Protein AF-A0A8X8I7P5-F1 (afdb_monomer)

Secondary structure (DSSP, 8-state):
-----TTGGG----S---HHHHHHHHHHHHHHHHHHHTTT---HHHHHHHHHHTT----HHHHHHHHHHSS-GGGS---

Foldseek 3Di:
DPPDPPQPPPPDDPDDDDPVRVLLVVLLSQLVVVCVVVVNPDALVRSVVVCVVVVRPDDSVSSLVSLCVDPDPSSVDDD

Mean predicted aligned error: 9.43 Å

pLDDT: mean 71.03, std 16.4, range [38.31, 90.69]

Radius of gyration: 12.74 Å; Cα contacts (8 Å, |Δi|>4): 44; chains: 1; bounding box: 30×28×38 Å

Solvent-accessible surface area (backbone atoms only — not comparable to full-atom values): 5014 Å² total; per-residue (Å²): 133,89,84,66,75,84,79,68,85,68,84,74,77,94,62,92,67,51,78,67,50,50,52,52,48,54,52,47,53,48,51,50,50,54,23,57,76,49,72,65,71,52,51,54,73,56,47,42,51,52,39,46,74,74,67,48,94,70,51,58,70,55,46,45,52,48,39,52,71,42,89,53,71,81,52,62,75,72,136

Organism: Caldalkalibacillus thermarum (strain TA2.A1) (NCBI:txid986075)

Nearest PDB structures (foldseek):
  5nhk-assembly1_B  TM=6.380E-01  e=7.956E-01  Francisella tularensis

Structure (mmCIF, N/CA/C/O backbone):
data_AF-A0A8X8I7P5-F1
#
_entry.id   AF-A0A8X8I7P5-F1
#
loop_
_atom_site.group_PDB
_atom_site.id
_atom_site.type_symbol
_atom_site.label_atom_id
_atom_site.label_alt_id
_atom_site.label_comp_id
_atom_site.label_asym_id
_atom_site.label_entity_id
_atom_site.label_seq_id
_atom_site.pdbx_PDB_ins_code
_atom_site.Cartn_x
_atom_site.Cartn_y
_atom_site.Cartn_z
_atom_site.occupancy
_atom_site.B_iso_or_equiv
_atom_site.auth_seq_id
_atom_site.auth_comp_id
_atom_site.auth_asym_id
_atom_site.auth_atom_id
_atom_site.pdbx_PDB_model_num
ATOM 1 N N . MET A 1 1 ? 8.367 9.301 22.987 1.00 44.03 1 MET A N 1
ATOM 2 C CA . MET A 1 1 ? 7.533 9.259 21.765 1.00 44.03 1 MET A CA 1
ATOM 3 C C . MET A 1 1 ? 8.418 9.593 20.572 1.00 44.03 1 MET A C 1
ATOM 5 O O . MET A 1 1 ? 8.765 10.752 20.405 1.00 44.03 1 MET A O 1
ATOM 9 N N . LEU A 1 2 ? 8.862 8.605 19.789 1.00 43.38 2 LEU A N 1
ATOM 10 C CA . LEU A 1 2 ? 9.693 8.870 18.607 1.00 43.38 2 LEU A CA 1
ATOM 11 C C . LEU A 1 2 ? 8.790 9.229 17.422 1.00 43.38 2 LEU A C 1
ATOM 13 O O . LEU A 1 2 ? 8.351 8.370 16.659 1.00 43.38 2 LEU A O 1
ATOM 17 N N . GLY A 1 3 ? 8.482 10.522 17.323 1.00 49.88 3 GLY A N 1
ATOM 18 C CA . GLY A 1 3 ? 7.900 11.149 16.145 1.00 49.88 3 GLY A CA 1
ATOM 19 C C . GLY A 1 3 ? 8.937 11.220 15.033 1.00 49.88 3 GLY A C 1
ATOM 20 O O . GLY A 1 3 ? 9.585 12.241 14.845 1.00 49.88 3 GLY A O 1
ATOM 21 N N . ILE A 1 4 ? 9.102 10.127 14.29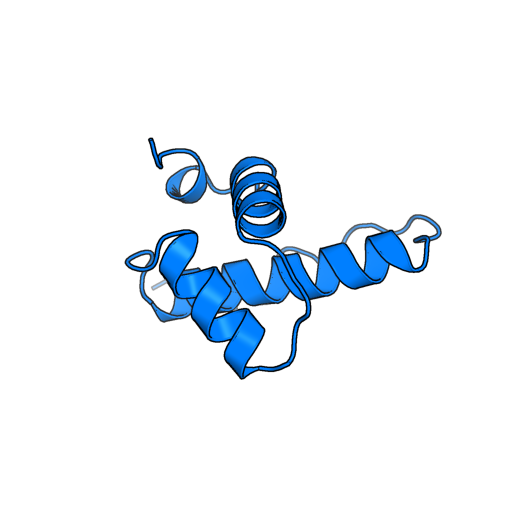6 1.00 50.34 4 ILE A N 1
ATOM 22 C CA . ILE A 1 4 ? 9.692 10.211 12.963 1.00 50.34 4 ILE A CA 1
ATOM 23 C C 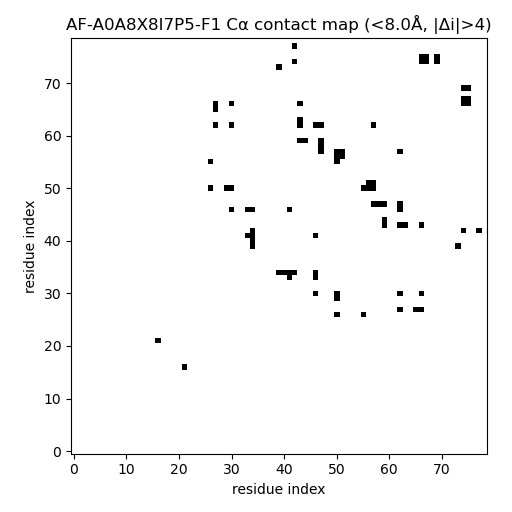. ILE A 1 4 ? 8.538 10.575 12.023 1.00 50.34 4 ILE A C 1
ATOM 25 O O . ILE A 1 4 ? 7.558 9.821 11.976 1.00 50.34 4 ILE A O 1
ATOM 29 N N . PRO A 1 5 ? 8.594 11.689 11.271 1.00 46.94 5 PRO A N 1
ATOM 30 C CA . PRO A 1 5 ? 7.669 11.881 10.165 1.00 46.94 5 PRO A CA 1
ATOM 31 C C . PRO A 1 5 ? 7.840 10.704 9.192 1.00 46.94 5 PRO A C 1
ATOM 33 O O . PRO A 1 5 ? 8.885 10.525 8.561 1.00 46.94 5 PRO A O 1
ATOM 36 N N . ARG A 1 6 ? 6.799 9.862 9.126 1.00 50.28 6 ARG A N 1
ATOM 37 C CA . ARG A 1 6 ? 6.739 8.544 8.458 1.00 50.28 6 ARG A CA 1
ATOM 38 C C . ARG A 1 6 ? 6.995 8.563 6.944 1.00 50.28 6 ARG A C 1
ATOM 40 O O . ARG A 1 6 ? 7.067 7.504 6.328 1.00 50.28 6 ARG A O 1
ATOM 47 N N . SER A 1 7 ? 7.162 9.740 6.348 1.00 49.16 7 SER A N 1
ATOM 48 C CA . SER A 1 7 ? 7.416 9.948 4.920 1.00 49.16 7 SER A CA 1
ATOM 49 C C . SER A 1 7 ? 8.894 9.841 4.517 1.00 49.16 7 SER A C 1
ATOM 51 O O . SER A 1 7 ? 9.196 9.781 3.328 1.00 49.16 7 SER A O 1
ATOM 53 N N . THR A 1 8 ? 9.832 9.778 5.468 1.00 44.50 8 THR A N 1
ATOM 54 C CA . THR A 1 8 ? 11.279 9.878 5.182 1.00 44.50 8 THR A CA 1
ATOM 55 C C . THR A 1 8 ? 11.965 8.571 4.759 1.00 44.50 8 THR A C 1
ATOM 57 O O . THR A 1 8 ? 13.129 8.596 4.366 1.00 44.50 8 THR A O 1
ATOM 60 N N . TYR A 1 9 ? 11.278 7.422 4.764 1.00 46.84 9 TYR A N 1
ATOM 61 C CA . TYR A 1 9 ? 11.950 6.125 4.576 1.00 46.84 9 TYR A CA 1
ATOM 62 C C . TYR A 1 9 ? 12.284 5.750 3.109 1.00 46.84 9 TYR A C 1
ATOM 64 O O . TYR A 1 9 ? 13.142 4.902 2.893 1.00 46.84 9 TYR A O 1
ATOM 72 N N . TYR A 1 10 ? 11.711 6.402 2.081 1.00 45.28 10 TYR A N 1
ATOM 73 C CA . TYR A 1 10 ? 11.979 6.056 0.663 1.00 45.28 10 TYR A CA 1
ATOM 74 C C . TYR A 1 10 ? 12.457 7.221 -0.222 1.00 45.28 10 TYR A C 1
ATOM 76 O O . TYR A 1 10 ? 12.207 7.233 -1.431 1.00 45.28 10 TYR A O 1
ATOM 84 N N . GLN A 1 11 ? 13.195 8.188 0.336 1.00 45.91 11 GLN A N 1
ATOM 85 C CA . GLN A 1 11 ? 13.933 9.161 -0.491 1.00 45.91 11 GLN A CA 1
ATOM 86 C C . GLN A 1 11 ? 15.138 8.530 -1.219 1.00 45.91 11 GLN A C 1
ATOM 88 O O . GLN A 1 11 ? 15.796 9.180 -2.023 1.00 45.91 11 GLN A O 1
ATOM 93 N N . ARG A 1 12 ? 15.438 7.249 -0.988 1.00 51.22 12 ARG A N 1
ATOM 94 C CA . ARG A 1 12 ? 16.532 6.555 -1.665 1.00 51.22 12 ARG A CA 1
ATOM 95 C C . ARG A 1 12 ? 15.993 5.478 -2.585 1.00 51.22 12 ARG A C 1
ATOM 97 O O . ARG A 1 12 ? 15.560 4.443 -2.102 1.00 51.22 12 ARG A O 1
ATOM 104 N N . LEU A 1 13 ? 16.060 5.747 -3.886 1.00 47.53 13 LEU A N 1
ATOM 105 C CA . LEU A 1 13 ? 16.496 4.809 -4.925 1.00 47.53 13 LEU A CA 1
ATOM 106 C C . LEU A 1 13 ? 16.752 5.630 -6.199 1.00 47.53 13 LEU A C 1
ATOM 108 O O . LEU A 1 13 ? 15.894 5.820 -7.052 1.00 47.53 13 LEU A O 1
ATOM 112 N N . ASN A 1 14 ? 17.957 6.195 -6.257 1.00 46.56 14 ASN A N 1
ATOM 113 C CA . ASN A 1 14 ? 18.509 6.878 -7.421 1.00 46.56 14 ASN A CA 1
ATOM 114 C C . ASN A 1 14 ? 18.968 5.841 -8.451 1.00 46.56 14 ASN A C 1
ATOM 116 O O . ASN A 1 14 ? 20.152 5.549 -8.491 1.00 46.56 14 ASN A O 1
ATOM 120 N N . HIS A 1 15 ? 18.080 5.284 -9.274 1.00 44.91 15 HIS A N 1
ATOM 121 C CA . HIS A 1 15 ? 18.485 4.613 -10.517 1.00 44.91 15 HIS A CA 1
ATOM 122 C C . HIS A 1 15 ? 17.351 4.709 -11.542 1.00 44.91 15 HIS A C 1
ATOM 124 O O . HIS A 1 15 ? 16.335 4.052 -11.383 1.00 44.91 15 HIS A O 1
ATOM 130 N N . LYS A 1 16 ? 17.537 5.569 -12.556 1.00 48.16 16 LYS A N 1
ATOM 131 C CA . LYS A 1 16 ? 16.843 5.645 -13.863 1.00 48.16 16 LYS A CA 1
ATOM 132 C C . LYS A 1 16 ? 15.537 4.820 -13.961 1.00 48.16 16 LYS A C 1
ATOM 134 O O . LYS A 1 16 ? 15.495 3.812 -14.658 1.00 48.16 16 LYS A O 1
ATOM 139 N N . GLU A 1 17 ? 14.494 5.244 -13.243 1.00 54.00 17 GLU A N 1
ATOM 140 C CA . GLU A 1 17 ? 13.258 4.465 -13.082 1.00 54.00 17 GLU A CA 1
ATOM 141 C C . GLU A 1 17 ? 12.496 4.381 -14.417 1.00 54.00 17 GLU A C 1
ATOM 143 O O . GLU A 1 17 ? 12.185 5.400 -15.041 1.00 54.00 17 GLU A O 1
ATOM 148 N N . SER A 1 18 ? 12.161 3.167 -14.861 1.00 67.88 18 SER A N 1
ATOM 149 C CA . SER A 1 18 ? 11.200 2.985 -15.956 1.00 67.88 18 SER A CA 1
ATOM 150 C C . SER A 1 18 ? 9.824 3.525 -15.529 1.00 67.88 18 SER A C 1
ATOM 152 O O . SER A 1 18 ? 9.495 3.509 -14.343 1.00 67.88 18 SER A O 1
ATOM 154 N N . SER A 1 19 ? 8.966 3.949 -16.467 1.00 68.81 19 SER A N 1
ATOM 155 C CA . SER A 1 19 ? 7.611 4.464 -16.159 1.00 68.81 19 SER A CA 1
ATOM 156 C C . SER A 1 19 ? 6.817 3.536 -15.216 1.00 68.81 19 SER A C 1
ATOM 158 O O . SER A 1 19 ? 6.114 3.998 -14.319 1.00 68.81 19 SER A O 1
ATOM 160 N N . ARG A 1 20 ? 7.025 2.219 -15.340 1.00 70.12 20 ARG A N 1
ATOM 161 C CA . ARG A 1 20 ? 6.413 1.188 -14.484 1.00 70.12 20 ARG A CA 1
ATOM 162 C C . ARG A 1 20 ? 6.977 1.137 -13.062 1.00 70.12 20 ARG A C 1
ATOM 164 O O . ARG A 1 20 ? 6.268 0.742 -12.140 1.00 70.12 20 ARG A O 1
ATOM 171 N N . GLU A 1 21 ? 8.250 1.464 -12.869 1.00 71.50 21 GLU A N 1
ATOM 172 C CA . GLU A 1 21 ? 8.881 1.481 -11.543 1.00 71.50 21 GLU A CA 1
ATOM 173 C C . GLU A 1 21 ? 8.430 2.689 -10.739 1.00 71.50 21 GLU A C 1
ATOM 175 O O . GLU A 1 21 ? 8.089 2.528 -9.569 1.00 71.50 21 GLU A O 1
ATOM 180 N N . ARG A 1 22 ? 8.303 3.849 -11.394 1.00 75.62 22 ARG A N 1
ATOM 181 C CA . ARG A 1 22 ? 7.718 5.044 -10.785 1.00 75.62 22 ARG A CA 1
ATOM 182 C C . ARG A 1 22 ? 6.284 4.789 -10.318 1.00 75.62 22 ARG A C 1
ATOM 184 O O . ARG A 1 22 ? 5.973 5.034 -9.158 1.00 75.62 22 ARG A O 1
ATOM 191 N N . GLU A 1 23 ? 5.451 4.205 -11.181 1.00 78.88 23 GLU A N 1
ATOM 192 C CA . GLU A 1 23 ? 4.079 3.818 -10.826 1.00 78.88 23 GLU A CA 1
ATOM 193 C C . GLU A 1 23 ? 4.071 2.846 -9.630 1.00 78.88 23 GLU A C 1
ATOM 195 O O . GLU A 1 23 ? 3.381 3.062 -8.634 1.00 78.88 23 GLU A O 1
ATOM 200 N N . ASN A 1 24 ? 4.895 1.790 -9.674 1.00 80.25 24 ASN A N 1
ATOM 201 C CA . ASN A 1 24 ? 5.001 0.835 -8.568 1.00 80.25 24 ASN A CA 1
ATOM 202 C C . ASN A 1 24 ? 5.451 1.508 -7.263 1.00 80.25 24 ASN A C 1
ATOM 204 O O . ASN A 1 24 ? 4.993 1.107 -6.191 1.00 80.25 24 ASN A O 1
ATOM 208 N N . ARG A 1 25 ? 6.345 2.497 -7.332 1.00 77.81 25 ARG A N 1
ATOM 209 C CA . ARG A 1 25 ? 6.831 3.246 -6.173 1.00 77.81 25 ARG A CA 1
ATOM 210 C C . ARG A 1 25 ? 5.724 4.097 -5.565 1.00 77.81 25 ARG A C 1
ATOM 212 O O . ARG A 1 25 ? 5.518 4.002 -4.358 1.00 77.81 25 ARG A O 1
ATOM 219 N N . GLU A 1 26 ? 4.982 4.840 -6.381 1.00 81.56 26 GLU A N 1
ATOM 220 C CA . GLU A 1 26 ? 3.833 5.644 -5.943 1.00 81.56 26 GLU A CA 1
ATOM 221 C C . GLU A 1 26 ? 2.766 4.762 -5.272 1.00 81.56 26 GLU A C 1
ATOM 223 O O . GLU A 1 26 ? 2.359 5.018 -4.136 1.00 81.56 26 GLU A O 1
ATOM 228 N N . ILE A 1 27 ? 2.409 3.637 -5.902 1.00 83.44 27 ILE A N 1
ATOM 229 C CA . ILE A 1 27 ? 1.472 2.655 -5.335 1.00 83.44 27 ILE A CA 1
ATOM 230 C C . ILE A 1 27 ? 1.995 2.107 -4.001 1.00 83.44 27 ILE A C 1
ATOM 232 O O . ILE A 1 27 ? 1.254 2.025 -3.022 1.00 83.44 27 ILE A O 1
ATOM 236 N N . THR A 1 28 ? 3.274 1.727 -3.937 1.00 81.75 28 THR A N 1
ATOM 237 C CA . THR A 1 28 ? 3.880 1.167 -2.717 1.00 81.75 28 THR A CA 1
ATOM 238 C C . THR A 1 28 ? 3.880 2.186 -1.582 1.00 81.75 28 THR A C 1
ATOM 240 O O . THR A 1 28 ? 3.559 1.838 -0.446 1.00 81.75 28 THR A O 1
ATOM 243 N N . GLN A 1 29 ? 4.186 3.451 -1.875 1.00 79.75 29 GLN A N 1
ATOM 244 C CA . GLN A 1 29 ? 4.113 4.532 -0.895 1.00 79.75 29 GLN A CA 1
ATOM 245 C C . GLN A 1 29 ? 2.695 4.683 -0.349 1.00 79.75 29 GLN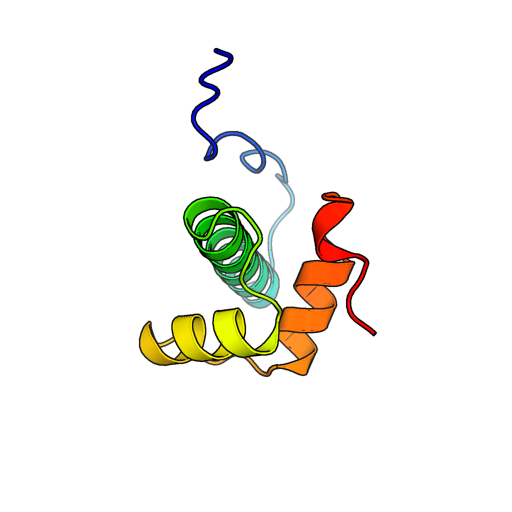 A C 1
ATOM 247 O O . GLN A 1 29 ? 2.513 4.786 0.868 1.00 79.75 29 GLN A O 1
ATOM 252 N N . ARG A 1 30 ? 1.686 4.625 -1.223 1.00 84.75 30 ARG A N 1
ATOM 253 C CA . ARG A 1 30 ? 0.297 4.767 -0.797 1.00 84.75 30 ARG A CA 1
ATOM 254 C C . ARG A 1 30 ? -0.193 3.581 0.034 1.00 84.75 30 ARG A C 1
ATOM 256 O O . ARG A 1 30 ? -0.790 3.803 1.086 1.00 84.75 30 ARG A O 1
ATOM 263 N N . ILE A 1 31 ? 0.154 2.349 -0.353 1.00 83.75 31 ILE A N 1
ATOM 264 C CA . ILE A 1 31 ? -0.100 1.122 0.431 1.00 83.75 31 ILE A CA 1
ATOM 265 C C . ILE A 1 31 ? 0.405 1.286 1.867 1.00 83.75 31 ILE A C 1
ATOM 267 O O . ILE A 1 31 ? -0.327 1.031 2.824 1.00 83.75 31 ILE A O 1
ATOM 271 N N . ILE A 1 32 ? 1.654 1.730 2.022 1.00 77.94 32 ILE A N 1
ATOM 272 C CA . ILE A 1 32 ? 2.292 1.864 3.333 1.00 77.94 32 ILE A CA 1
ATOM 273 C C . ILE A 1 32 ? 1.642 2.987 4.140 1.00 77.94 32 ILE A C 1
ATOM 275 O O . ILE A 1 32 ? 1.389 2.794 5.328 1.00 77.94 32 ILE A O 1
ATOM 279 N N . SER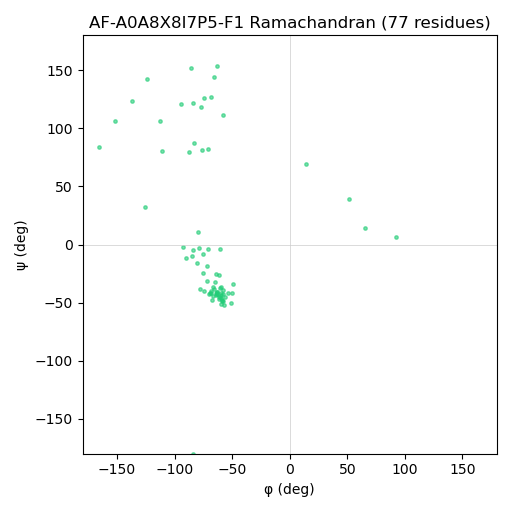 A 1 33 ? 1.328 4.120 3.506 1.00 81.62 33 SER A N 1
ATOM 280 C CA . SER A 1 33 ? 0.627 5.232 4.153 1.00 81.62 33 SER A CA 1
ATOM 281 C C . SER A 1 33 ? -0.715 4.781 4.727 1.00 81.62 33 SER A C 1
ATOM 283 O O . SER A 1 33 ? -0.952 4.957 5.919 1.00 81.62 33 SER A O 1
ATOM 285 N N . ILE A 1 34 ? -1.549 4.126 3.912 1.00 83.31 34 ILE A N 1
ATOM 286 C CA . ILE A 1 34 ? -2.866 3.620 4.323 1.00 83.31 34 ILE A CA 1
ATOM 287 C C . ILE A 1 34 ? -2.723 2.602 5.459 1.00 83.31 34 ILE A C 1
ATOM 289 O O . ILE A 1 34 ? -3.449 2.654 6.454 1.00 83.31 34 ILE A O 1
ATOM 293 N N . HIS A 1 35 ? -1.775 1.672 5.335 1.00 82.62 35 HIS A N 1
ATOM 294 C CA . HIS A 1 35 ? -1.547 0.653 6.352 1.00 82.62 35 HIS A CA 1
ATOM 295 C C . HIS A 1 35 ? -1.094 1.269 7.683 1.00 82.62 35 HIS A C 1
ATOM 297 O O . HIS A 1 35 ? -1.574 0.870 8.742 1.00 82.62 35 HIS A O 1
ATOM 303 N N . GLN A 1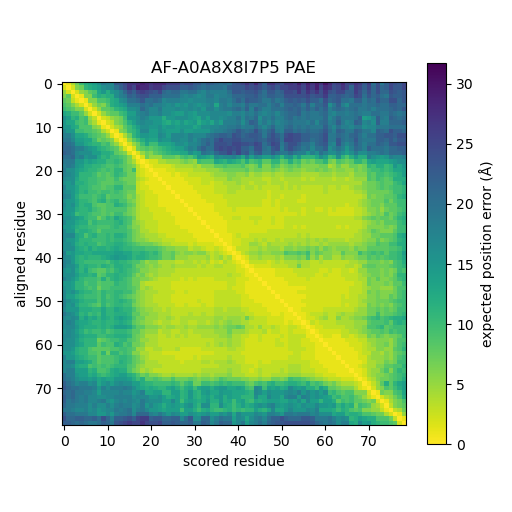 36 ? -0.210 2.268 7.653 1.00 77.25 36 GLN A N 1
ATOM 304 C CA . GLN A 1 36 ? 0.262 2.959 8.854 1.00 77.25 36 GLN A CA 1
ATOM 305 C C . GLN A 1 36 ? -0.818 3.837 9.494 1.00 77.25 36 GLN A C 1
ATOM 307 O O . GLN A 1 36 ? -0.965 3.806 10.716 1.00 77.25 36 GLN A O 1
ATOM 312 N N . GLU A 1 37 ? -1.585 4.575 8.690 1.00 79.00 37 GLU A N 1
ATOM 313 C CA . GLU A 1 37 ? -2.734 5.377 9.132 1.00 79.00 37 GLU A CA 1
ATOM 314 C C . GLU A 1 37 ? -3.779 4.500 9.830 1.00 79.00 37 GLU A C 1
ATOM 316 O O . GLU A 1 37 ? -4.284 4.823 10.904 1.00 79.00 37 GLU A O 1
ATOM 321 N N . SER A 1 38 ? -3.984 3.298 9.297 1.00 77.12 38 SER A N 1
ATOM 322 C CA . SER A 1 38 ? -4.899 2.298 9.847 1.00 77.12 38 SER A CA 1
ATOM 323 C C . SER A 1 38 ? -4.318 1.513 11.027 1.00 77.12 38 SER A C 1
ATOM 325 O O . SER A 1 38 ? -4.892 0.501 11.429 1.00 77.12 38 SER A O 1
ATOM 327 N N . LYS A 1 39 ? -3.167 1.932 11.578 1.00 78.25 39 LY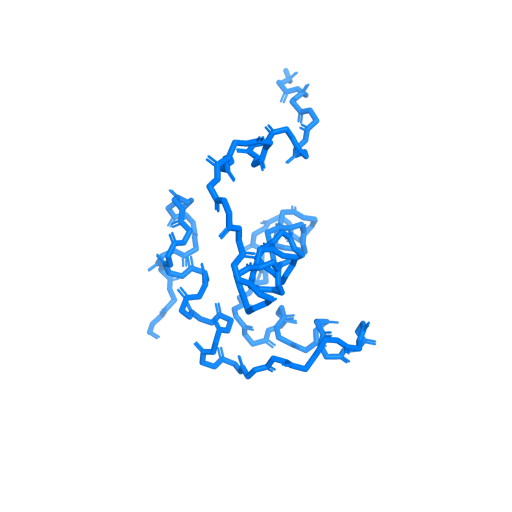S A N 1
ATOM 328 C CA . LYS A 1 39 ? -2.439 1.235 12.655 1.00 78.25 39 LYS A CA 1
ATOM 329 C C . LYS A 1 39 ? -2.188 -0.247 12.346 1.00 78.25 39 LYS A C 1
ATOM 331 O O . LYS A 1 39 ? -2.299 -1.091 13.227 1.00 78.25 39 LYS A O 1
ATOM 336 N N . GLN A 1 40 ? -1.870 -0.556 11.091 1.00 77.00 40 GLN A N 1
ATOM 337 C CA . GLN A 1 40 ? -1.593 -1.905 10.582 1.00 77.00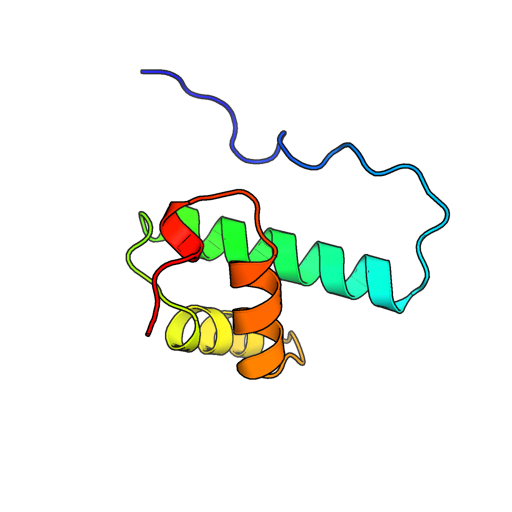 40 GLN A CA 1
ATOM 338 C C . GLN A 1 40 ? -2.800 -2.858 10.616 1.00 77.00 40 GLN A C 1
ATOM 340 O O . GLN A 1 40 ? -2.655 -4.059 10.431 1.00 77.00 40 GLN A O 1
ATOM 345 N N . ARG A 1 41 ? -4.017 -2.333 10.812 1.00 79.38 41 ARG A N 1
ATOM 346 C CA . ARG A 1 41 ? -5.252 -3.131 10.843 1.00 79.38 41 ARG A CA 1
ATOM 347 C C . ARG A 1 41 ? -5.718 -3.581 9.462 1.00 79.38 41 ARG A C 1
ATOM 349 O O . ARG A 1 41 ? -6.502 -4.518 9.351 1.00 79.38 41 ARG A O 1
ATOM 356 N N . TYR A 1 42 ? -5.336 -2.852 8.417 1.00 84.06 42 TYR A N 1
ATOM 357 C CA . TYR A 1 42 ? -5.815 -3.113 7.064 1.00 84.06 42 TYR A CA 1
ATOM 358 C C . TYR A 1 42 ? -4.839 -4.012 6.323 1.00 84.06 42 TYR A C 1
ATOM 360 O O . TYR A 1 42 ? -3.679 -3.646 6.131 1.00 84.06 42 TYR A O 1
ATOM 368 N N . GLY A 1 43 ? -5.354 -5.160 5.895 1.00 82.38 43 GLY A N 1
ATOM 369 C CA . GLY A 1 43 ? -4.666 -6.090 5.015 1.00 82.38 43 GLY A CA 1
ATOM 370 C C . GLY A 1 43 ? -4.788 -5.738 3.536 1.00 82.38 43 GLY A C 1
ATOM 371 O O . GLY A 1 43 ? -5.471 -4.776 3.151 1.00 82.38 43 GLY A O 1
ATOM 372 N N . ALA A 1 44 ? -4.173 -6.564 2.690 1.00 84.69 44 ALA A N 1
ATOM 373 C CA . ALA A 1 44 ? -4.145 -6.367 1.238 1.00 84.69 44 ALA A CA 1
ATOM 374 C C . ALA A 1 44 ? -5.527 -6.112 0.585 1.00 84.69 44 ALA A C 1
ATOM 376 O O . ALA A 1 44 ? -5.611 -5.205 -0.249 1.00 84.69 44 ALA A O 1
ATOM 377 N N . PRO A 1 45 ? -6.628 -6.809 0.952 1.00 88.38 45 PRO A N 1
ATOM 378 C CA . PRO A 1 45 ? -7.945 -6.576 0.346 1.00 88.38 45 PRO A CA 1
ATOM 379 C C . PRO A 1 45 ? -8.494 -5.168 0.596 1.00 88.38 45 PRO A C 1
ATOM 381 O O . PRO A 1 45 ? -9.050 -4.541 -0.308 1.00 88.38 45 PRO A O 1
ATOM 384 N N . LYS A 1 46 ? -8.312 -4.651 1.817 1.00 88.50 46 LYS A N 1
ATOM 385 C CA . LYS A 1 46 ? -8.853 -3.349 2.224 1.00 88.50 46 LYS A CA 1
ATOM 386 C C . LYS A 1 46 ? -8.017 -2.201 1.671 1.00 88.50 46 LYS A C 1
ATOM 388 O O . LYS A 1 46 ? -8.572 -1.214 1.198 1.00 88.50 46 LYS A O 1
ATOM 393 N N . ILE A 1 47 ? -6.696 -2.373 1.636 1.00 87.31 47 ILE A N 1
ATOM 394 C CA . ILE A 1 47 ? -5.790 -1.423 0.984 1.00 87.31 47 ILE A CA 1
ATOM 395 C C . ILE A 1 47 ? -6.062 -1.366 -0.526 1.00 87.31 47 ILE A C 1
ATOM 397 O O . ILE A 1 47 ? -6.145 -0.279 -1.084 1.00 87.31 47 ILE A O 1
ATOM 401 N N . HIS A 1 48 ? -6.266 -2.510 -1.187 1.00 90.00 48 HIS A N 1
ATOM 402 C CA . HIS A 1 48 ? -6.635 -2.554 -2.605 1.00 90.00 48 HIS A CA 1
ATOM 403 C C . HIS A 1 48 ? -7.933 -1.788 -2.894 1.00 90.00 48 HIS A C 1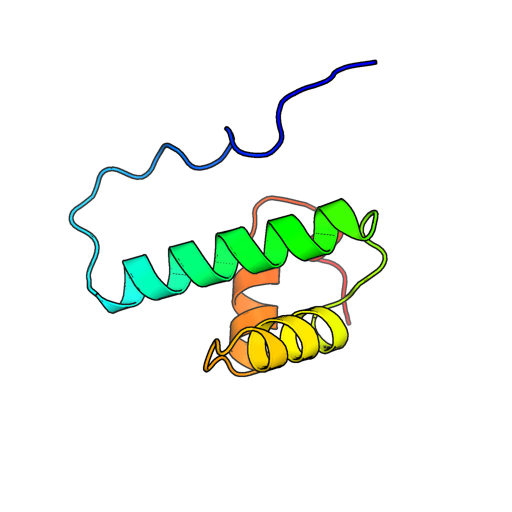
ATOM 405 O O . HIS A 1 48 ? -7.999 -1.051 -3.876 1.00 90.00 48 HIS A O 1
ATOM 411 N N . HIS A 1 49 ? -8.949 -1.930 -2.037 1.00 90.69 49 HIS A N 1
ATOM 412 C CA . HIS A 1 49 ? -10.194 -1.180 -2.185 1.00 90.69 49 HIS A CA 1
ATOM 413 C C . HIS A 1 49 ? -9.957 0.334 -2.101 1.00 90.69 49 HIS A C 1
ATOM 415 O O . HIS A 1 49 ? -10.405 1.063 -2.981 1.00 90.69 49 HIS A O 1
ATOM 421 N N . LEU A 1 50 ? -9.190 0.789 -1.107 1.00 87.94 50 LEU A N 1
ATOM 422 C CA . LEU A 1 50 ? -8.863 2.207 -0.927 1.00 87.94 50 LEU A CA 1
ATOM 423 C C . LEU A 1 50 ? -8.051 2.772 -2.099 1.00 87.94 50 LEU A C 1
ATOM 425 O O . LEU A 1 50 ? -8.382 3.829 -2.620 1.00 87.94 50 LEU A O 1
ATOM 429 N N . LEU A 1 51 ? -7.059 2.029 -2.594 1.00 87.75 51 LEU A N 1
ATOM 430 C CA . LEU A 1 51 ? -6.299 2.417 -3.787 1.00 87.75 51 LEU A CA 1
ATOM 431 C C . LEU A 1 51 ? -7.199 2.557 -5.017 1.00 87.75 51 LEU A C 1
ATOM 433 O O . LEU A 1 51 ? -7.064 3.512 -5.776 1.00 87.75 51 LEU A O 1
ATOM 437 N N . LYS A 1 52 ? -8.146 1.633 -5.200 1.00 89.94 52 LYS A N 1
ATOM 438 C CA . LYS A 1 52 ? -9.108 1.709 -6.301 1.00 89.94 52 LYS A CA 1
ATOM 439 C C . LYS A 1 52 ? -10.039 2.918 -6.158 1.00 89.94 52 LYS A C 1
ATOM 441 O O . LYS A 1 52 ? -10.340 3.555 -7.162 1.00 89.94 52 LYS A O 1
ATOM 446 N N . GLN A 1 53 ? -10.468 3.247 -4.936 1.00 88.12 53 GLN A N 1
ATOM 447 C CA . GLN A 1 53 ? -11.266 4.449 -4.660 1.00 88.12 53 GLN A CA 1
ATOM 448 C C . GLN A 1 53 ? -10.491 5.744 -4.930 1.00 88.12 53 GLN A C 1
ATOM 450 O O . GLN A 1 53 ? -11.076 6.723 -5.373 1.00 88.12 53 GLN A O 1
ATOM 455 N N . GLU A 1 54 ? -9.178 5.734 -4.723 1.00 83.81 54 GLU A N 1
ATOM 456 C CA . GLU A 1 54 ? -8.286 6.854 -5.042 1.00 83.81 54 GLU A CA 1
ATOM 457 C C . GLU A 1 54 ? -7.930 6.959 -6.533 1.00 83.81 54 GLU A C 1
ATOM 459 O O . GLU A 1 54 ? -7.241 7.892 -6.937 1.00 83.81 54 GLU A O 1
ATOM 464 N N . GLY A 1 55 ? -8.396 6.020 -7.362 1.00 84.75 55 GLY A N 1
ATOM 465 C CA . GLY A 1 55 ? -8.164 6.018 -8.807 1.00 84.75 55 GLY A CA 1
ATOM 466 C C . GLY A 1 55 ? -6.929 5.235 -9.259 1.00 84.75 55 GLY A C 1
ATOM 467 O O . GLY A 1 55 ? -6.618 5.229 -10.450 1.00 84.75 55 GLY A O 1
ATOM 468 N N . PHE A 1 56 ? -6.239 4.522 -8.361 1.00 83.94 56 PHE A N 1
ATOM 469 C CA . PHE A 1 56 ? -5.132 3.649 -8.751 1.00 83.94 56 PHE A CA 1
ATOM 470 C C . PHE A 1 56 ? -5.647 2.370 -9.422 1.00 83.94 56 PHE A C 1
ATOM 472 O O . PHE A 1 56 ? -6.420 1.597 -8.847 1.00 83.94 56 PHE A O 1
ATOM 479 N N . GLN A 1 57 ? -5.148 2.086 -10.626 1.00 84.12 57 GLN A N 1
ATOM 480 C CA . GLN A 1 57 ? -5.446 0.850 -11.352 1.00 84.12 57 GLN A CA 1
ATOM 481 C C . GLN A 1 57 ? -4.470 -0.264 -10.957 1.00 84.12 57 GLN A C 1
ATOM 483 O O . GLN A 1 57 ? -3.504 -0.578 -11.653 1.00 84.12 57 GLN A O 1
ATOM 488 N N . VAL A 1 58 ? -4.721 -0.881 -9.803 1.00 86.31 58 VAL A N 1
ATOM 489 C CA . VAL A 1 58 ? -3.890 -1.968 -9.273 1.00 86.31 58 VAL A CA 1
ATOM 490 C C . VAL A 1 58 ? -4.716 -3.210 -8.998 1.00 86.31 58 VAL A C 1
ATOM 492 O O . VAL A 1 58 ? -5.842 -3.123 -8.529 1.00 86.31 58 VAL A O 1
ATOM 495 N N . SER A 1 59 ? -4.151 -4.385 -9.271 1.00 88.81 59 SER A N 1
ATOM 496 C CA . SER A 1 59 ? -4.780 -5.656 -8.911 1.00 88.81 59 SER A CA 1
ATOM 497 C C . SER A 1 59 ? -4.424 -6.055 -7.481 1.00 88.81 59 SER A C 1
ATOM 499 O O . SER A 1 59 ? -3.329 -5.757 -6.995 1.00 88.81 59 SER A O 1
ATOM 501 N N . LEU A 1 60 ? -5.306 -6.811 -6.824 1.00 88.06 60 LEU A N 1
ATOM 502 C CA . LEU A 1 60 ? -5.053 -7.349 -5.483 1.00 88.06 60 LEU A CA 1
ATOM 503 C C . LEU A 1 60 ? -3.730 -8.131 -5.411 1.00 88.06 60 LEU A C 1
ATOM 505 O O . LEU A 1 60 ? -2.941 -7.920 -4.495 1.00 88.06 60 LEU A O 1
ATOM 509 N N . LYS A 1 61 ? -3.425 -8.950 -6.429 1.00 87.25 61 LYS A N 1
ATOM 510 C CA . LYS A 1 61 ? -2.142 -9.671 -6.527 1.00 87.25 61 LYS A CA 1
ATOM 511 C C . LYS A 1 61 ? -0.936 -8.726 -6.581 1.00 87.25 61 LYS A C 1
ATOM 513 O O . LYS A 1 61 ? 0.109 -9.030 -6.007 1.00 87.25 61 LYS A O 1
ATOM 518 N N . ARG A 1 62 ? -1.055 -7.576 -7.263 1.00 86.69 62 ARG A N 1
ATOM 519 C CA . ARG A 1 62 ? 0.005 -6.553 -7.315 1.00 86.69 62 ARG A CA 1
ATOM 520 C C . ARG A 1 62 ? 0.208 -5.938 -5.932 1.00 86.69 62 ARG A C 1
ATOM 522 O O . ARG A 1 62 ? 1.351 -5.853 -5.496 1.00 86.69 62 ARG A O 1
ATOM 529 N N . VAL A 1 63 ? -0.876 -5.607 -5.227 1.00 86.56 63 VAL A N 1
ATOM 530 C CA . VAL A 1 63 ? -0.841 -5.095 -3.845 1.00 86.56 63 VAL A CA 1
ATOM 531 C C . VAL A 1 63 ? -0.180 -6.105 -2.904 1.00 86.56 63 VAL A C 1
ATOM 533 O O . VAL A 1 63 ? 0.792 -5.756 -2.244 1.00 86.56 63 VAL A O 1
ATOM 536 N N . GLN A 1 64 ? -0.609 -7.370 -2.918 1.00 86.25 64 GLN A N 1
ATOM 537 C CA . GLN A 1 64 ? -0.010 -8.448 -2.118 1.00 86.25 64 GLN A CA 1
ATOM 538 C C . GLN A 1 64 ? 1.492 -8.604 -2.390 1.00 86.25 64 GLN A C 1
ATOM 540 O O . GLN A 1 64 ? 2.294 -8.693 -1.462 1.00 86.25 64 GLN A O 1
ATOM 545 N N . ARG A 1 65 ? 1.906 -8.584 -3.665 1.00 84.81 65 ARG A N 1
ATOM 546 C CA . ARG A 1 65 ? 3.324 -8.666 -4.041 1.00 84.81 65 ARG A CA 1
ATOM 547 C C . ARG A 1 65 ? 4.127 -7.472 -3.524 1.00 84.81 65 ARG A C 1
ATOM 549 O O . ARG A 1 65 ? 5.244 -7.666 -3.054 1.00 84.81 65 ARG A O 1
ATOM 556 N N . LEU A 1 66 ? 3.588 -6.256 -3.621 1.00 81.31 66 LEU A N 1
ATOM 557 C CA . LEU A 1 66 ? 4.247 -5.041 -3.128 1.00 81.31 66 LEU A CA 1
ATOM 558 C C . LEU A 1 66 ? 4.329 -5.029 -1.595 1.00 81.31 66 LEU A C 1
ATOM 560 O O . LEU A 1 66 ? 5.384 -4.709 -1.053 1.00 81.31 66 LEU A O 1
ATOM 564 N N . MET A 1 67 ? 3.278 -5.477 -0.904 1.00 79.69 67 MET A N 1
ATOM 565 C CA . MET A 1 67 ? 3.279 -5.677 0.549 1.00 79.69 67 MET A CA 1
ATOM 566 C C . MET A 1 67 ? 4.321 -6.718 0.974 1.00 79.69 67 MET A C 1
ATOM 568 O O . MET A 1 67 ? 5.122 -6.444 1.865 1.00 79.69 67 MET A O 1
ATOM 572 N N . LYS A 1 68 ? 4.416 -7.857 0.276 1.00 76.75 68 LYS A N 1
ATOM 573 C CA . LYS A 1 68 ? 5.424 -8.898 0.546 1.00 76.75 68 LYS A CA 1
ATOM 574 C C . LYS A 1 68 ? 6.856 -8.435 0.256 1.00 76.75 68 LYS A C 1
ATOM 576 O O . LYS A 1 68 ? 7.781 -8.804 0.975 1.00 76.75 68 LYS A O 1
ATOM 581 N N . LYS A 1 69 ? 7.045 -7.629 -0.796 1.00 72.50 69 LYS A N 1
ATOM 582 C CA . LYS A 1 69 ? 8.345 -7.037 -1.159 1.00 72.50 69 LYS A CA 1
ATOM 583 C C . LYS A 1 69 ? 8.764 -5.930 -0.185 1.00 72.50 69 LYS A C 1
ATOM 585 O O . LYS A 1 69 ? 9.944 -5.588 -0.134 1.00 72.50 69 LYS A O 1
ATOM 590 N N . SER A 1 70 ? 7.831 -5.381 0.593 1.00 65.38 70 SER A N 1
ATOM 591 C CA . SER A 1 70 ? 8.151 -4.361 1.583 1.00 65.38 70 SER A CA 1
ATOM 592 C C . SER A 1 70 ? 9.048 -4.926 2.709 1.00 65.38 70 SER A C 1
ATOM 594 O O . SER A 1 70 ? 8.932 -6.096 3.105 1.00 65.38 70 SER A O 1
ATOM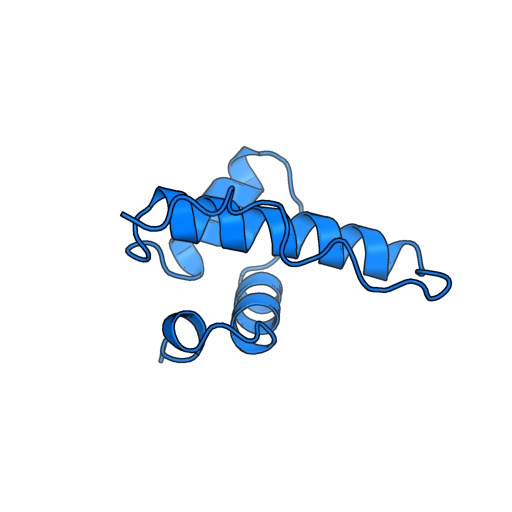 596 N N . PRO A 1 71 ? 9.990 -4.120 3.231 1.00 55.38 71 PRO A N 1
ATOM 597 C CA . PRO A 1 71 ? 10.889 -4.528 4.308 1.00 55.38 71 PRO A CA 1
ATOM 598 C C . PRO A 1 71 ? 10.206 -4.574 5.682 1.00 55.38 71 PRO A C 1
ATOM 600 O O . PRO A 1 71 ? 10.810 -5.053 6.637 1.00 55.38 71 PRO A O 1
ATOM 603 N N . THR A 1 72 ? 8.963 -4.098 5.814 1.00 56.25 72 THR A N 1
ATOM 604 C CA . THR A 1 72 ? 8.260 -4.085 7.099 1.00 56.25 72 THR A CA 1
ATOM 605 C C . THR A 1 72 ? 7.728 -5.480 7.447 1.00 56.25 72 THR A C 1
ATOM 607 O O . THR A 1 72 ? 6.866 -5.987 6.726 1.00 56.25 72 THR A O 1
ATOM 610 N N . PRO A 1 73 ? 8.172 -6.100 8.559 1.00 55.56 73 PRO A N 1
ATOM 611 C CA . PRO A 1 73 ? 7.778 -7.463 8.926 1.00 55.56 73 PRO A CA 1
ATOM 612 C C . PRO A 1 73 ? 6.269 -7.621 9.160 1.00 55.56 73 PRO A C 1
ATOM 614 O O . PRO A 1 73 ? 5.730 -8.692 8.904 1.00 55.56 73 PRO A O 1
ATOM 617 N N . SER A 1 74 ? 5.574 -6.544 9.542 1.00 55.47 74 SER A N 1
ATOM 618 C CA . SER A 1 74 ? 4.121 -6.548 9.773 1.00 55.47 74 SER A CA 1
ATOM 619 C C . SER A 1 74 ? 3.288 -6.848 8.513 1.00 55.47 74 SER A C 1
ATOM 621 O O . SER A 1 74 ? 2.201 -7.403 8.602 1.00 55.47 74 SER A O 1
ATOM 623 N N . MET A 1 75 ? 3.819 -6.575 7.314 1.00 58.56 75 MET A N 1
ATOM 624 C CA . MET A 1 75 ? 3.119 -6.824 6.041 1.00 58.56 75 MET A CA 1
ATOM 625 C C . MET A 1 75 ? 3.432 -8.192 5.415 1.00 58.56 75 MET A C 1
ATOM 627 O O . MET A 1 75 ? 2.925 -8.503 4.339 1.00 58.56 75 MET A O 1
ATOM 631 N N . ARG A 1 76 ? 4.313 -8.993 6.032 1.00 56.50 76 ARG A N 1
ATOM 632 C CA . ARG A 1 76 ? 4.772 -10.281 5.477 1.00 56.50 76 ARG A CA 1
ATOM 633 C C . ARG A 1 76 ? 3.908 -11.471 5.900 1.00 56.50 76 ARG A C 1
ATOM 635 O O . ARG A 1 76 ? 4.067 -12.543 5.325 1.00 56.50 76 ARG A O 1
ATOM 642 N N . HIS A 1 77 ? 3.015 -11.276 6.869 1.00 46.75 77 HIS A N 1
ATOM 643 C CA . HIS A 1 77 ? 2.109 -12.292 7.398 1.00 46.75 77 HIS A CA 1
ATOM 644 C C . HIS A 1 77 ? 0.662 -11.977 7.012 1.00 46.75 77 HIS A C 1
ATOM 646 O O . HIS A 1 77 ? -0.104 -11.459 7.814 1.00 46.75 77 HIS A O 1
ATOM 652 N N . GLU A 1 78 ? 0.275 -12.316 5.788 1.00 43.41 78 GLU A N 1
ATOM 653 C CA . GLU A 1 78 ? -1.125 -12.591 5.465 1.00 43.41 78 GLU A CA 1
ATOM 654 C C . GLU A 1 78 ? -1.143 -13.841 4.574 1.00 43.41 78 GLU A C 1
ATOM 656 O O . GLU A 1 78 ? -0.415 -13.882 3.582 1.00 43.41 78 GLU A O 1
ATOM 661 N N . ASN A 1 79 ? -1.895 -14.847 5.044 1.00 38.31 79 ASN A N 1
ATOM 662 C CA . ASN A 1 79 ? -2.039 -16.237 4.574 1.00 38.31 79 ASN A CA 1
ATOM 663 C C . ASN A 1 79 ? -1.871 -16.489 3.069 1.00 38.31 79 ASN A C 1
ATOM 665 O O . ASN A 1 79 ? -2.492 -15.759 2.261 1.00 38.31 79 ASN A O 1
#

InterPro domains:
  IPR025948 HTH-like domain [PF13276] (23-69)
  IPR050900 Transposase IS3/IS150/IS904 [PTHR46889] (2-69)

Sequence (79 aa):
MLGIPRSTYYQRLNHKESSRERENREITQRIISIHQESKQRYGAPKIHHLLKQEGFQVSLKRVQRLMKKSPTPSMRHEN